Protein AF-A0A821QQC8-F1 (afdb_monomer)

Sequence (78 aa):
MDELQKLKVKNIPVCTFYLEDGAKNNFQISAKETSGRCERLDINSSQGAESLTHFVTEEILRKTAGDQGNAVVELYRR

Foldseek 3Di:
DDVLVVCQVVLNADEEEAQDCVCQVVRCVSRVSSVHYYYYADPVDPCRVVVVVLRVVLVCQLVVVPPCSVVVNVVVVD

Radius of gyration: 13.92 Å; Cα contacts (8 Å, |Δi|>4): 82; chains: 1; bounding box: 30×42×30 Å

Nearest PDB structures (foldseek):
  5nd8-assembly1_b  TM=3.824E-01  e=8.743E-01  Staphylococcus aureus subsp. aureus NCTC 8325
  6h1b-assembly4_D  TM=2.814E-01  e=6.282E+00  Marinactinospora thermotolerans
  6sq8-assembly1_A  TM=2.787E-01  e=6.282E+00  Marinactinospora thermotolerans
  6h1b-assembly1_A  TM=2.812E-01  e=7.164E+00  Marinactinospora thermotolerans
  6h1b-assembly3_C  TM=2.779E-01  e=9.319E+00  Marinactinospora thermotolerans

pLDDT: mean 89.99, std 5.58, range [52.72, 95.44]

Solvent-accessible surface area (backbone atoms only — not comparable to full-atom values): 4410 Å² total; per-residue (Å²): 133,63,66,69,60,54,32,35,77,68,70,43,57,37,72,35,73,31,79,54,76,91,52,38,68,65,35,41,50,54,4,59,72,25,72,32,47,58,48,81,44,47,84,87,44,81,61,26,62,52,48,54,50,50,55,54,48,42,52,49,37,36,64,72,49,54,96,44,6,67,62,52,34,59,58,72,74,106

Mean predicted aligned error: 4.75 Å

Secondary structure (DSSP, 8-state):
--HHHHHHHTT----EEESSGGGHHHHHHHHHHTT--EEE--TTSHHHHHHHHHHHHHHHHHHHSGGGHHHHHHHHT-

Structure (mmCIF, N/CA/C/O backbone):
data_AF-A0A821QQC8-F1
#
_entry.id   AF-A0A821QQC8-F1
#
loop_
_atom_site.group_PDB
_atom_site.id
_atom_site.type_symbol
_atom_site.label_atom_id
_atom_site.label_alt_id
_atom_site.label_comp_id
_atom_site.label_asym_id
_atom_site.label_entity_id
_atom_site.label_seq_id
_atom_site.pdbx_PDB_ins_code
_atom_site.Cartn_x
_atom_site.Cartn_y
_atom_site.Cartn_z
_atom_site.occupancy
_atom_site.B_iso_or_equiv
_atom_site.auth_seq_id
_atom_site.auth_comp_id
_atom_site.auth_asym_id
_atom_site.auth_atom_id
_atom_site.pdbx_PDB_model_num
ATOM 1 N N . MET A 1 1 ? -0.650 25.319 3.602 1.00 52.72 1 MET A N 1
ATOM 2 C CA . MET A 1 1 ? -0.766 23.960 4.173 1.00 52.72 1 MET A CA 1
ATOM 3 C C . MET A 1 1 ? -0.475 22.966 3.072 1.00 52.72 1 MET A C 1
ATOM 5 O O . MET A 1 1 ? -1.128 23.044 2.038 1.00 52.72 1 MET A O 1
ATOM 9 N N . ASP A 1 2 ? 0.501 22.095 3.303 1.00 87.62 2 ASP A N 1
ATOM 10 C CA . ASP A 1 2 ? 0.815 20.943 2.456 1.00 87.62 2 ASP A CA 1
ATOM 11 C C . ASP A 1 2 ? -0.383 19.969 2.416 1.00 87.62 2 ASP A C 1
ATOM 13 O O . ASP A 1 2 ? -1.086 19.811 3.419 1.00 87.62 2 ASP A O 1
ATOM 17 N N . GLU A 1 3 ? -0.656 19.356 1.265 1.00 92.31 3 GLU A N 1
ATOM 18 C CA . GLU A 1 3 ? -1.769 18.416 1.081 1.00 92.31 3 GLU A CA 1
ATOM 19 C C . GLU A 1 3 ? -1.596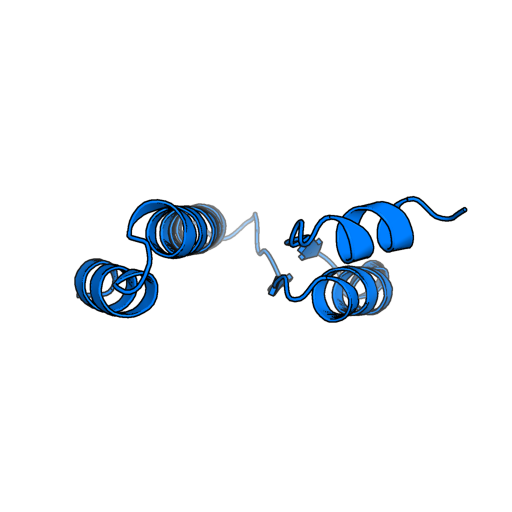 17.166 1.951 1.00 92.31 3 GLU A C 1
ATOM 21 O O . GLU A 1 3 ? -2.562 16.692 2.549 1.00 92.31 3 GLU A O 1
ATOM 26 N N . LEU A 1 4 ? -0.354 16.701 2.132 1.00 91.94 4 LEU A N 1
ATOM 27 C CA . LEU A 1 4 ? -0.048 15.536 2.964 1.00 91.94 4 LEU A CA 1
ATOM 28 C C . LEU A 1 4 ? -0.516 15.723 4.416 1.00 91.94 4 LEU A C 1
ATOM 30 O O . LEU A 1 4 ? -1.081 14.813 5.026 1.00 91.94 4 LEU A O 1
ATOM 34 N N . GLN A 1 5 ? -0.372 16.939 4.950 1.00 93.62 5 GLN A N 1
ATOM 35 C CA . GLN A 1 5 ? -0.844 17.277 6.293 1.00 93.62 5 GLN A CA 1
ATOM 36 C C . GLN A 1 5 ? -2.373 17.243 6.391 1.00 93.62 5 GLN A C 1
ATOM 38 O O . GLN A 1 5 ? -2.914 16.815 7.411 1.00 93.62 5 GLN A O 1
ATOM 43 N N . LYS A 1 6 ? -3.094 17.639 5.334 1.00 95.19 6 LYS A N 1
ATOM 44 C CA . LYS A 1 6 ? -4.562 17.546 5.316 1.00 95.19 6 LYS A CA 1
ATOM 45 C C . LYS A 1 6 ? -5.024 16.091 5.315 1.00 95.19 6 LYS A 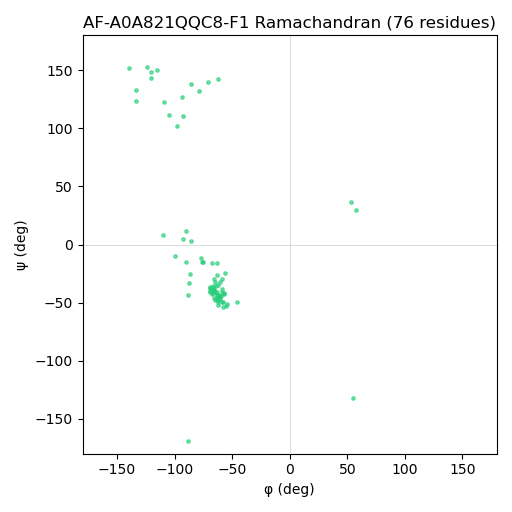C 1
ATOM 47 O O . LYS A 1 6 ? -5.958 15.759 6.044 1.00 95.19 6 LYS A O 1
ATOM 52 N N . LEU A 1 7 ? -4.365 15.231 4.534 1.00 94.38 7 LEU A N 1
ATOM 53 C CA . LEU A 1 7 ? -4.658 13.794 4.485 1.00 94.38 7 LEU A CA 1
ATOM 54 C C . LEU A 1 7 ? -4.422 13.137 5.847 1.00 94.38 7 LEU A C 1
ATOM 56 O O . LEU A 1 7 ? -5.289 12.416 6.340 1.00 94.38 7 LEU A O 1
ATOM 60 N N . LYS A 1 8 ? -3.312 13.486 6.504 1.00 93.94 8 LYS A N 1
ATOM 61 C CA . LYS A 1 8 ? -2.995 13.036 7.862 1.00 93.94 8 LYS A CA 1
ATOM 62 C C . LYS A 1 8 ? -4.069 13.434 8.877 1.00 93.94 8 LYS A C 1
ATOM 64 O O . LYS A 1 8 ? -4.554 12.577 9.604 1.00 93.94 8 LYS A O 1
ATOM 69 N N . VAL A 1 9 ? -4.487 14.704 8.904 1.00 94.88 9 VAL A N 1
ATOM 70 C CA . VAL A 1 9 ? -5.544 15.186 9.822 1.00 94.88 9 VAL A CA 1
ATOM 71 C C . VAL A 1 9 ? -6.877 14.468 9.590 1.00 94.88 9 VAL A C 1
ATOM 73 O O . VAL A 1 9 ? -7.634 14.250 10.532 1.00 94.88 9 VAL A O 1
ATOM 76 N N . LYS A 1 10 ? -7.165 14.073 8.347 1.00 93.75 10 LYS A N 1
ATOM 77 C CA . LYS A 1 10 ? -8.375 13.322 7.987 1.00 93.75 10 LYS A CA 1
ATOM 78 C C . LYS A 1 10 ? -8.246 11.805 8.164 1.00 93.75 10 LYS A C 1
ATOM 80 O O . LYS A 1 10 ? -9.192 11.098 7.829 1.00 93.75 10 LYS A O 1
ATOM 85 N N . ASN A 1 11 ? -7.116 11.302 8.669 1.00 90.31 11 ASN A N 1
ATOM 86 C CA . ASN A 1 11 ? -6.814 9.870 8.760 1.00 90.31 11 ASN A CA 1
ATOM 87 C C . ASN A 1 11 ? -6.972 9.132 7.415 1.00 90.31 11 ASN A C 1
ATOM 89 O O . ASN A 1 11 ? -7.431 7.988 7.372 1.00 90.31 11 ASN A O 1
ATOM 93 N N . ILE A 1 12 ? -6.609 9.793 6.310 1.00 90.12 12 ILE A N 1
ATOM 94 C CA . ILE A 1 12 ? -6.619 9.205 4.968 1.00 90.12 12 ILE A CA 1
ATOM 95 C C . ILE A 1 12 ? -5.219 8.639 4.691 1.00 90.12 12 ILE A C 1
ATOM 97 O O . ILE A 1 12 ? -4.281 9.427 4.542 1.00 90.12 12 ILE A O 1
ATOM 101 N N . PRO A 1 13 ? -5.054 7.306 4.619 1.00 90.00 13 PRO A N 1
ATOM 102 C CA . PRO A 1 13 ? -3.763 6.699 4.326 1.00 90.00 13 PRO A CA 1
ATOM 103 C C . PRO A 1 13 ? -3.362 6.926 2.867 1.00 90.00 13 PRO A C 1
ATOM 105 O O . PRO A 1 13 ? -4.186 6.811 1.959 1.00 90.00 13 PRO A O 1
ATOM 108 N N . VAL A 1 14 ? -2.079 7.207 2.639 1.00 92.00 14 VAL A N 1
ATOM 109 C CA . VAL A 1 14 ? -1.491 7.318 1.300 1.00 92.00 14 VAL A CA 1
ATOM 110 C C . VAL A 1 14 ? -0.659 6.074 1.026 1.00 92.00 14 VAL A C 1
ATOM 112 O O . VAL A 1 14 ? 0.388 5.873 1.636 1.00 92.00 14 VAL A O 1
ATOM 115 N N . CYS A 1 15 ? -1.109 5.242 0.092 1.00 91.25 15 CYS A N 1
ATOM 116 C CA . CYS A 1 15 ? -0.326 4.115 -0.404 1.00 91.25 15 CYS A CA 1
ATOM 117 C C . CYS A 1 15 ? 0.443 4.534 -1.660 1.00 91.25 15 CYS A C 1
ATOM 119 O O . CYS A 1 15 ? -0.148 5.062 -2.602 1.00 91.25 15 CYS A O 1
ATOM 121 N N . THR A 1 16 ? 1.753 4.314 -1.673 1.00 92.38 16 THR A N 1
ATOM 122 C CA . THR A 1 16 ? 2.656 4.709 -2.756 1.00 92.38 16 THR A CA 1
ATOM 123 C C . THR A 1 16 ? 3.371 3.497 -3.347 1.00 92.38 16 THR A C 1
ATOM 125 O O . THR A 1 16 ? 3.658 2.517 -2.662 1.00 92.38 16 THR A O 1
ATOM 128 N N . PHE A 1 17 ? 3.676 3.574 -4.641 1.00 91.56 17 PHE A N 1
ATOM 129 C CA . PHE A 1 17 ? 4.409 2.541 -5.365 1.00 91.56 17 PHE A CA 1
ATOM 130 C C . PHE A 1 17 ? 5.502 3.199 -6.198 1.00 91.56 17 PHE A C 1
ATOM 132 O O . PHE A 1 17 ? 5.226 4.183 -6.883 1.00 91.56 17 PHE A O 1
ATOM 139 N N . TYR A 1 18 ? 6.727 2.680 -6.150 1.00 92.12 18 TYR A N 1
ATOM 140 C CA . TYR A 1 18 ? 7.845 3.191 -6.950 1.00 92.12 18 TYR A CA 1
ATOM 141 C C . TYR A 1 18 ? 8.421 2.116 -7.873 1.00 92.12 18 TYR A C 1
ATOM 143 O O . TYR A 1 18 ? 8.518 0.952 -7.497 1.00 92.12 18 TYR A O 1
ATOM 151 N N . LEU A 1 19 ? 8.830 2.526 -9.075 1.00 89.94 19 LEU A N 1
ATOM 152 C CA . LEU A 1 19 ? 9.520 1.660 -10.042 1.00 89.94 19 LEU A CA 1
ATOM 153 C C . LEU A 1 19 ? 11.038 1.684 -9.816 1.00 89.94 19 LEU A C 1
ATOM 155 O O . LEU A 1 19 ? 11.700 0.648 -9.786 1.00 89.94 19 LEU A O 1
ATOM 159 N N . GLU A 1 20 ? 11.561 2.890 -9.587 1.00 89.81 20 GLU A N 1
ATOM 160 C CA . GLU A 1 20 ? 12.982 3.183 -9.424 1.00 89.81 20 GLU A CA 1
ATOM 161 C C . GLU A 1 20 ? 13.249 3.883 -8.090 1.00 89.81 20 GLU A C 1
ATOM 163 O O . GLU A 1 20 ? 12.403 4.614 -7.562 1.00 89.81 20 GLU A O 1
ATOM 168 N N . ASP A 1 21 ? 14.457 3.706 -7.553 1.00 93.12 21 ASP A N 1
ATOM 169 C CA . ASP A 1 21 ? 14.807 4.187 -6.211 1.00 93.12 21 ASP A CA 1
ATOM 170 C C . ASP A 1 21 ? 14.854 5.723 -6.099 1.00 93.12 21 ASP A C 1
ATOM 172 O O . ASP A 1 21 ? 14.771 6.263 -4.995 1.00 93.12 21 ASP A O 1
ATOM 176 N N . GLY A 1 22 ? 14.902 6.446 -7.225 1.00 93.62 22 GLY A N 1
ATOM 177 C CA . GLY A 1 22 ? 14.923 7.913 -7.246 1.00 93.62 22 GLY A CA 1
ATOM 178 C C . GLY A 1 22 ? 13.716 8.572 -6.563 1.00 93.62 22 GLY A C 1
ATOM 179 O O . GLY A 1 22 ? 13.854 9.651 -5.991 1.00 93.62 22 GLY A O 1
ATOM 180 N N . ALA A 1 23 ? 12.549 7.918 -6.564 1.00 88.62 23 ALA A N 1
ATOM 181 C CA . ALA A 1 23 ? 11.334 8.418 -5.907 1.00 88.62 23 ALA A CA 1
ATOM 182 C C . ALA A 1 23 ? 11.064 7.778 -4.531 1.00 88.62 23 ALA A C 1
ATOM 184 O O . ALA A 1 23 ? 10.198 8.249 -3.788 1.00 88.62 23 ALA A O 1
ATOM 185 N N . LYS A 1 24 ? 11.809 6.723 -4.172 1.00 94.19 24 LYS A N 1
ATOM 186 C CA . LYS A 1 24 ? 11.547 5.871 -3.004 1.00 94.19 24 LYS A CA 1
ATOM 187 C C . LYS A 1 24 ? 11.436 6.663 -1.707 1.00 94.19 24 LYS A C 1
ATOM 189 O O . LYS A 1 24 ? 10.455 6.511 -0.987 1.00 94.19 24 LYS A O 1
ATOM 194 N N . ASN A 1 25 ? 12.412 7.524 -1.420 1.00 95.44 25 ASN A N 1
ATOM 195 C CA . ASN A 1 25 ? 12.458 8.255 -0.150 1.00 95.44 25 ASN A CA 1
ATOM 196 C C . ASN A 1 25 ? 11.232 9.157 0.034 1.00 95.44 25 ASN A C 1
ATOM 198 O O . ASN A 1 25 ? 10.601 9.128 1.089 1.00 95.44 25 ASN A O 1
ATOM 202 N N . ASN A 1 26 ? 10.849 9.902 -1.005 1.00 93.44 26 ASN A N 1
ATOM 203 C CA . ASN A 1 26 ? 9.681 10.781 -0.949 1.00 93.44 26 ASN A CA 1
ATOM 204 C C . ASN A 1 26 ? 8.396 9.969 -0.739 1.00 93.44 26 ASN A C 1
ATOM 206 O O . ASN A 1 26 ? 7.582 10.300 0.118 1.00 93.44 26 ASN A O 1
ATOM 210 N N . PHE A 1 27 ? 8.250 8.854 -1.456 1.00 95.31 27 PHE A N 1
ATOM 211 C CA . PHE A 1 27 ? 7.090 7.971 -1.333 1.00 95.31 27 PHE A CA 1
ATOM 212 C C . PHE A 1 27 ? 7.005 7.273 0.025 1.00 95.31 27 PHE A C 1
ATOM 214 O O . PHE A 1 27 ? 5.909 7.142 0.574 1.00 95.31 27 PHE A O 1
ATOM 221 N N . GLN A 1 28 ? 8.142 6.868 0.593 1.00 95.12 28 GLN A N 1
ATOM 222 C CA . GLN A 1 28 ? 8.214 6.308 1.941 1.00 95.12 28 GLN A CA 1
ATOM 223 C C . GLN A 1 28 ? 7.820 7.337 3.003 1.00 95.12 28 GLN A C 1
ATOM 225 O O . GLN A 1 28 ? 7.093 6.987 3.931 1.00 95.12 28 GLN A O 1
ATOM 230 N N . ILE A 1 29 ? 8.248 8.596 2.864 1.00 94.25 29 ILE A N 1
ATOM 231 C CA . ILE A 1 29 ? 7.855 9.678 3.777 1.00 94.25 29 ILE A CA 1
ATOM 232 C C . ILE A 1 29 ? 6.339 9.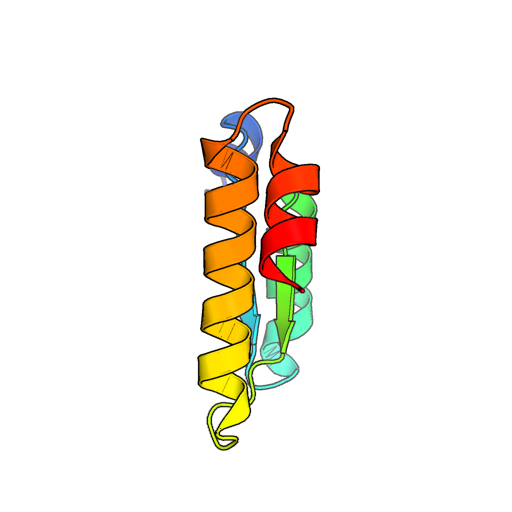892 3.717 1.00 94.25 29 ILE A C 1
ATOM 234 O O . ILE A 1 29 ? 5.679 9.820 4.754 1.00 94.25 29 ILE A O 1
ATOM 238 N N . SER A 1 30 ? 5.767 10.066 2.520 1.00 93.06 30 SER A N 1
ATOM 239 C CA . SER A 1 30 ? 4.326 10.307 2.359 1.00 93.06 30 SER A CA 1
ATOM 240 C C . SER A 1 30 ? 3.463 9.175 2.924 1.00 93.06 30 SER A C 1
ATOM 242 O O . SER A 1 30 ? 2.488 9.427 3.638 1.00 93.06 30 SER A O 1
ATOM 244 N N . ALA A 1 31 ? 3.840 7.924 2.654 1.00 94.00 31 ALA A N 1
ATOM 245 C CA . ALA A 1 31 ? 3.124 6.773 3.187 1.00 94.00 31 ALA A CA 1
ATOM 246 C C . ALA A 1 31 ? 3.240 6.688 4.713 1.00 94.00 31 ALA A C 1
ATOM 248 O O . ALA A 1 31 ? 2.237 6.543 5.412 1.00 94.00 31 ALA A O 1
ATOM 249 N N . LYS A 1 32 ? 4.450 6.857 5.260 1.00 93.50 32 LYS A N 1
ATOM 250 C CA . LYS A 1 32 ? 4.690 6.768 6.704 1.00 93.50 32 LYS A CA 1
ATOM 251 C C . LYS A 1 32 ? 3.939 7.845 7.486 1.00 93.50 32 LYS A C 1
ATOM 253 O O . LYS A 1 32 ? 3.383 7.546 8.541 1.00 93.50 32 LYS A O 1
ATOM 258 N N . GLU A 1 33 ? 3.892 9.078 6.983 1.00 94.25 33 GLU A N 1
ATOM 259 C CA . GLU A 1 33 ? 3.204 10.185 7.662 1.00 94.25 33 GLU A CA 1
ATOM 260 C C . GLU A 1 33 ? 1.694 9.980 7.811 1.00 94.25 33 GLU A C 1
ATOM 262 O O . GLU A 1 33 ? 1.095 10.525 8.741 1.00 94.25 33 GLU A O 1
ATOM 267 N N . THR A 1 34 ? 1.095 9.192 6.919 1.00 92.94 34 THR A N 1
ATOM 268 C CA . THR A 1 34 ? -0.352 8.946 6.849 1.00 92.94 34 THR A CA 1
ATOM 269 C C . THR A 1 34 ? -0.736 7.522 7.253 1.00 92.94 34 THR A C 1
ATOM 271 O O . THR A 1 34 ? -1.893 7.134 7.116 1.00 92.94 34 THR A O 1
ATOM 274 N N . SER A 1 35 ? 0.221 6.737 7.76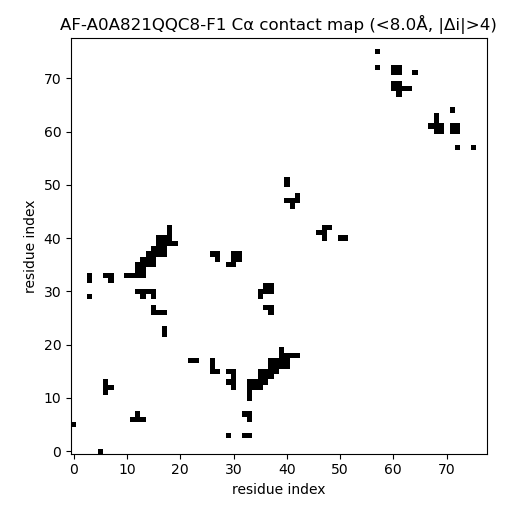4 1.00 90.25 35 SER A N 1
ATOM 275 C CA . SER A 1 35 ? 0.031 5.313 8.084 1.00 90.25 35 SER A CA 1
ATOM 276 C C . SER A 1 35 ? -0.410 4.459 6.882 1.00 90.25 35 SER A C 1
ATOM 278 O O . SER A 1 35 ? -1.110 3.463 7.050 1.00 90.25 35 SER A O 1
ATOM 280 N N . GLY A 1 36 ? -0.006 4.850 5.671 1.00 89.50 36 GLY A N 1
ATOM 281 C CA . GLY A 1 36 ? -0.129 4.045 4.459 1.00 89.50 36 GLY A CA 1
ATOM 282 C C . GLY A 1 36 ? 1.079 3.130 4.223 1.00 89.50 36 GLY A C 1
ATOM 283 O O . GLY A 1 36 ? 1.938 2.957 5.090 1.00 89.50 36 GLY A O 1
ATOM 284 N N . ARG A 1 37 ? 1.150 2.530 3.029 1.00 90.00 37 ARG A N 1
ATOM 285 C CA . ARG A 1 37 ? 2.210 1.585 2.620 1.00 90.00 37 ARG A CA 1
ATOM 286 C C . ARG A 1 37 ? 3.035 2.152 1.466 1.00 90.00 37 ARG A C 1
ATOM 288 O O . ARG A 1 37 ? 2.512 2.914 0.663 1.00 90.00 37 ARG A O 1
ATOM 295 N N . CYS A 1 38 ? 4.307 1.780 1.380 1.00 92.00 38 CYS A N 1
ATOM 296 C CA . CYS A 1 38 ? 5.186 2.151 0.272 1.00 92.00 38 CYS A CA 1
ATOM 297 C C . CYS A 1 38 ? 5.946 0.917 -0.198 1.00 92.00 38 CYS A C 1
ATOM 299 O O . CYS A 1 38 ? 6.630 0.292 0.611 1.00 92.00 38 CYS A O 1
ATOM 301 N N . GLU A 1 39 ? 5.824 0.579 -1.479 1.00 90.31 39 GLU A N 1
ATOM 302 C CA . GLU A 1 39 ? 6.337 -0.679 -2.028 1.00 90.31 39 GLU A CA 1
ATOM 303 C C . GLU A 1 39 ? 6.977 -0.480 -3.401 1.00 90.31 39 GLU A C 1
ATOM 305 O O . GLU A 1 39 ? 6.593 0.411 -4.166 1.00 90.31 39 GLU A O 1
ATOM 310 N N . ARG A 1 40 ? 7.951 -1.333 -3.736 1.00 90.69 40 ARG A N 1
ATOM 311 C CA . ARG A 1 40 ? 8.509 -1.374 -5.091 1.00 90.69 40 ARG A CA 1
ATOM 312 C C . ARG A 1 40 ? 7.552 -2.140 -5.997 1.00 90.69 40 ARG A C 1
ATOM 314 O O . ARG A 1 40 ? 7.135 -3.242 -5.654 1.00 90.69 40 ARG A O 1
ATOM 321 N N . LEU A 1 41 ? 7.249 -1.581 -7.162 1.00 88.50 41 LEU A N 1
ATOM 322 C CA . LEU A 1 41 ? 6.449 -2.242 -8.182 1.00 88.50 41 LEU A CA 1
ATOM 323 C C . LEU A 1 41 ? 7.336 -2.612 -9.370 1.00 88.50 41 LEU A C 1
ATOM 325 O O . LEU A 1 41 ? 7.960 -1.746 -9.979 1.00 88.50 41 LEU A O 1
ATOM 329 N N . ASP A 1 42 ? 7.364 -3.896 -9.709 1.00 85.69 42 ASP A N 1
ATOM 330 C CA . ASP A 1 42 ? 7.954 -4.371 -10.957 1.00 85.69 42 ASP A CA 1
ATOM 331 C C . ASP A 1 42 ? 6.848 -4.576 -11.995 1.00 85.69 42 ASP A C 1
ATOM 333 O O . ASP A 1 42 ? 6.117 -5.562 -11.956 1.00 85.69 42 ASP A O 1
ATOM 337 N N . ILE A 1 43 ? 6.716 -3.626 -12.919 1.00 83.75 43 ILE A N 1
ATOM 338 C CA . ILE A 1 43 ? 5.692 -3.653 -13.974 1.00 83.75 43 ILE A CA 1
ATOM 339 C C . ILE A 1 43 ? 6.012 -4.623 -15.116 1.00 83.75 43 ILE A C 1
ATOM 341 O O . ILE A 1 43 ? 5.130 -4.921 -15.915 1.00 83.75 43 ILE A O 1
ATOM 345 N N . ASN A 1 44 ? 7.259 -5.089 -15.218 1.00 86.06 44 ASN A N 1
ATOM 346 C CA . ASN A 1 44 ? 7.673 -6.025 -16.264 1.00 86.06 44 ASN A CA 1
ATOM 347 C C . ASN A 1 44 ? 7.488 -7.481 -15.825 1.00 86.06 44 ASN A C 1
ATOM 349 O O . ASN A 1 44 ? 7.508 -8.390 -16.655 1.00 86.06 44 ASN A O 1
ATOM 353 N N . SER A 1 45 ? 7.291 -7.705 -14.528 1.00 83.44 45 SER A N 1
ATOM 354 C CA . SER A 1 45 ? 6.925 -8.998 -13.975 1.00 83.44 45 SER A CA 1
ATOM 355 C C . SER A 1 45 ? 5.411 -9.197 -14.024 1.00 83.44 45 SER A C 1
ATOM 357 O O . SER A 1 45 ? 4.634 -8.315 -13.651 1.00 83.44 45 SER A O 1
ATOM 359 N N . SER A 1 46 ? 4.974 -10.404 -14.388 1.00 78.62 46 SER A N 1
ATOM 360 C CA . SER A 1 46 ? 3.577 -10.823 -14.218 1.00 78.62 46 SER A CA 1
ATOM 361 C C . SER A 1 46 ? 3.106 -10.709 -12.759 1.00 78.62 46 SER A C 1
ATOM 363 O O . SER A 1 46 ? 1.920 -10.499 -12.514 1.00 78.62 46 SER A O 1
ATOM 365 N N . GLN A 1 47 ? 4.033 -10.761 -11.796 1.00 81.31 47 GLN A N 1
ATOM 366 C CA . GLN A 1 47 ? 3.759 -10.618 -10.363 1.00 81.31 47 GLN A CA 1
ATOM 367 C C . GLN A 1 47 ? 3.479 -9.170 -9.941 1.00 81.31 47 GLN A C 1
ATOM 369 O O . GLN A 1 47 ? 2.965 -8.947 -8.846 1.00 81.31 47 GLN A O 1
ATOM 374 N N . GLY A 1 48 ? 3.795 -8.167 -10.769 1.00 81.50 48 GLY A N 1
ATOM 375 C CA . GLY A 1 48 ? 3.549 -6.762 -10.434 1.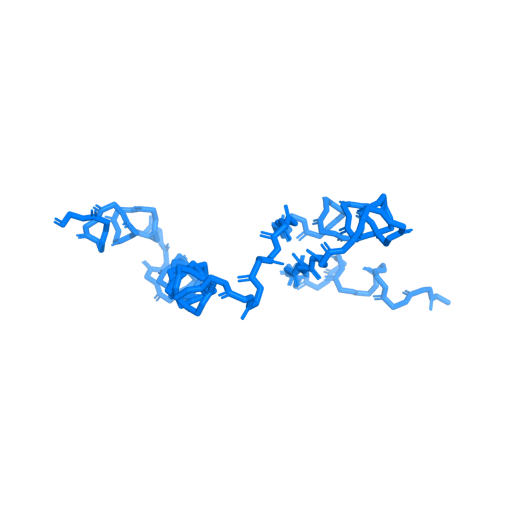00 81.50 48 GLY A CA 1
ATOM 376 C C . GLY A 1 48 ? 2.062 -6.446 -10.304 1.00 81.50 48 GLY A C 1
ATOM 377 O O . GLY A 1 48 ? 1.623 -5.862 -9.311 1.00 81.50 48 GLY A O 1
ATOM 378 N N . ALA A 1 49 ? 1.271 -6.884 -11.286 1.00 83.12 49 ALA A N 1
ATOM 379 C CA . ALA A 1 49 ? -0.181 -6.704 -11.286 1.00 83.12 49 ALA A CA 1
ATOM 380 C C . ALA A 1 49 ? -0.853 -7.486 -10.146 1.00 83.12 49 ALA A C 1
ATOM 382 O O . ALA A 1 49 ? -1.762 -6.974 -9.488 1.00 83.12 49 ALA A O 1
ATOM 383 N N . GLU A 1 50 ? -0.372 -8.700 -9.882 1.00 86.31 50 GLU A N 1
ATOM 384 C CA . GLU A 1 50 ? -0.820 -9.533 -8.765 1.00 86.31 50 GLU A CA 1
ATOM 385 C C . GLU A 1 50 ? -0.521 -8.858 -7.421 1.00 86.31 50 GLU A C 1
ATOM 387 O O . GLU A 1 50 ? -1.430 -8.663 -6.615 1.00 86.31 50 GLU A O 1
ATOM 392 N N . SER A 1 51 ? 0.711 -8.382 -7.220 1.00 84.19 51 SER A N 1
ATOM 393 C CA . SER A 1 51 ? 1.113 -7.653 -6.014 1.00 84.19 51 SER A CA 1
ATOM 394 C C . SER A 1 51 ? 0.204 -6.451 -5.784 1.00 84.19 51 SER A C 1
ATOM 396 O O . SER A 1 51 ? -0.400 -6.337 -4.720 1.00 84.19 51 SER A O 1
ATOM 398 N N . LEU A 1 52 ? 0.032 -5.586 -6.791 1.00 86.50 52 LEU A N 1
ATOM 399 C CA . LEU A 1 52 ? -0.839 -4.414 -6.685 1.00 86.50 52 LEU A CA 1
ATOM 400 C C . LEU A 1 52 ? -2.280 -4.805 -6.321 1.00 86.50 52 LEU A C 1
ATOM 402 O O . LEU A 1 52 ? -2.894 -4.166 -5.465 1.00 86.50 52 LEU A O 1
ATOM 406 N N . THR A 1 53 ? -2.793 -5.880 -6.922 1.00 88.94 53 THR A N 1
ATOM 407 C CA . THR A 1 53 ? -4.130 -6.411 -6.629 1.00 88.94 53 THR A CA 1
ATOM 408 C C . THR A 1 53 ? -4.239 -6.862 -5.177 1.00 88.94 53 THR A C 1
ATOM 410 O O . THR A 1 53 ? -5.179 -6.453 -4.494 1.00 88.94 53 THR A O 1
ATOM 413 N N . HIS A 1 54 ? -3.273 -7.630 -4.662 1.00 89.62 54 HIS A N 1
ATOM 414 C CA . HIS A 1 54 ? -3.244 -8.011 -3.250 1.00 89.62 54 HIS A CA 1
ATOM 415 C C . HIS A 1 54 ? -3.158 -6.786 -2.339 1.00 89.62 54 HIS A C 1
ATOM 417 O O . HIS A 1 54 ? -3.956 -6.676 -1.415 1.00 89.62 54 HIS A O 1
ATOM 423 N N . PHE A 1 55 ? -2.269 -5.829 -2.613 1.00 86.62 55 PHE A N 1
ATOM 424 C CA . PHE A 1 55 ? -2.120 -4.628 -1.786 1.00 86.62 55 PHE A CA 1
ATOM 425 C C . PHE A 1 55 ? -3.418 -3.830 -1.665 1.00 86.62 55 PHE A C 1
ATOM 427 O O . PHE A 1 55 ? -3.824 -3.476 -0.555 1.00 86.62 55 PHE A O 1
ATOM 434 N N . VAL A 1 56 ? -4.073 -3.556 -2.795 1.00 87.62 56 VAL A N 1
ATOM 435 C CA . VAL A 1 56 ? -5.331 -2.802 -2.819 1.00 87.62 56 VAL A CA 1
ATOM 436 C C . VAL A 1 56 ? -6.450 -3.605 -2.157 1.00 87.62 56 VAL A C 1
ATOM 438 O O . VAL A 1 56 ? -7.194 -3.055 -1.347 1.00 87.62 56 VAL A O 1
ATOM 441 N N . THR A 1 57 ? -6.540 -4.907 -2.436 1.00 91.75 57 THR A N 1
ATOM 442 C CA . THR A 1 57 ? -7.571 -5.781 -1.860 1.00 91.75 57 THR A CA 1
ATOM 443 C C . THR A 1 57 ? -7.431 -5.871 -0.345 1.00 91.75 57 THR A C 1
ATOM 445 O O . THR A 1 57 ? -8.406 -5.673 0.372 1.00 91.75 57 THR A O 1
ATOM 448 N N . GLU A 1 58 ? -6.219 -6.079 0.168 1.00 92.00 58 GLU A N 1
ATOM 449 C CA . GLU A 1 58 ? -5.961 -6.115 1.606 1.00 92.00 58 GLU A CA 1
ATOM 450 C C . GLU A 1 58 ? -6.354 -4.811 2.305 1.00 92.00 58 GLU A C 1
ATOM 452 O O . GLU A 1 58 ? -6.901 -4.847 3.406 1.00 92.00 58 GLU A O 1
ATOM 457 N N . GLU A 1 59 ? -6.074 -3.656 1.695 1.00 87.75 59 GLU A N 1
ATOM 458 C CA . GLU A 1 59 ? -6.440 -2.364 2.278 1.00 87.75 59 GLU A CA 1
ATOM 459 C C . GLU A 1 59 ? -7.957 -2.151 2.273 1.00 87.75 59 GLU A C 1
ATOM 461 O O . GLU A 1 59 ? -8.509 -1.710 3.281 1.00 87.75 59 GLU A O 1
ATOM 466 N N . ILE A 1 60 ? -8.646 -2.536 1.193 1.00 88.75 60 ILE A N 1
ATOM 467 C CA . ILE A 1 60 ? -10.112 -2.513 1.1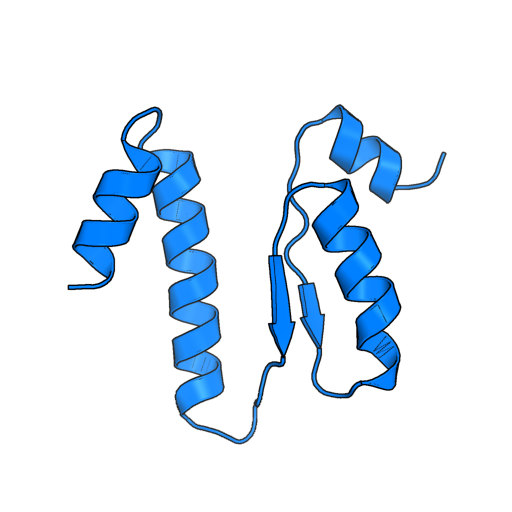36 1.00 88.75 60 ILE A CA 1
ATOM 468 C C . ILE A 1 60 ? -10.683 -3.386 2.253 1.00 88.75 60 ILE A C 1
ATOM 470 O O . ILE A 1 60 ? -11.439 -2.882 3.079 1.00 88.75 60 ILE A O 1
ATOM 474 N N . LEU A 1 61 ? -10.267 -4.654 2.340 1.00 91.50 61 LEU A N 1
ATOM 475 C CA . LEU A 1 61 ? -10.756 -5.595 3.352 1.00 91.50 61 LEU A CA 1
ATOM 476 C C . LEU A 1 61 ? -10.521 -5.072 4.774 1.00 91.50 61 LEU A C 1
ATOM 478 O O . LEU A 1 61 ? -11.424 -5.126 5.614 1.00 91.50 61 LEU A O 1
ATOM 482 N N . ARG A 1 62 ? -9.339 -4.499 5.033 1.00 89.88 62 ARG A N 1
ATOM 483 C CA . ARG A 1 62 ? -8.986 -3.914 6.332 1.00 89.88 62 ARG A CA 1
ATOM 484 C C . ARG A 1 62 ? -9.889 -2.741 6.713 1.00 89.88 62 ARG A C 1
ATOM 486 O O . ARG A 1 62 ? -10.176 -2.566 7.893 1.00 89.88 62 ARG A O 1
ATOM 493 N N . LYS A 1 63 ? -10.334 -1.944 5.738 1.00 86.50 63 LYS A N 1
ATOM 494 C CA . LYS A 1 63 ? -11.190 -0.768 5.964 1.00 86.50 63 LYS A CA 1
ATOM 495 C C . LYS A 1 63 ? -12.680 -1.104 5.988 1.00 86.50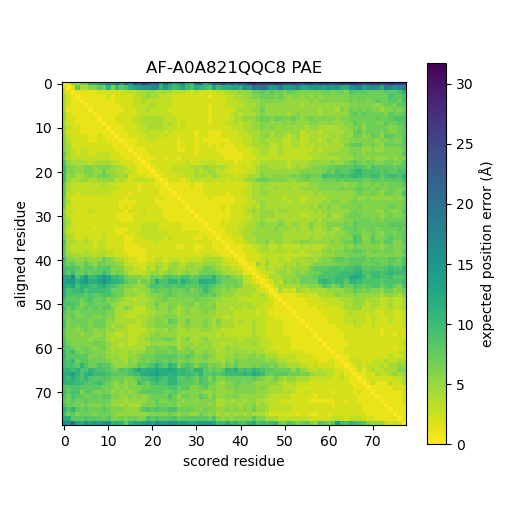 63 LYS A C 1
ATOM 497 O O . LYS A 1 63 ? -13.421 -0.455 6.720 1.00 86.50 63 LYS A O 1
ATOM 502 N N . THR A 1 64 ? -13.132 -2.093 5.219 1.00 90.31 64 THR A N 1
ATOM 503 C CA . THR A 1 64 ? -14.561 -2.420 5.097 1.00 90.31 64 THR A CA 1
ATOM 504 C C . THR A 1 64 ? -15.061 -3.375 6.175 1.00 90.31 64 THR A C 1
ATOM 506 O O . THR A 1 64 ? -16.246 -3.349 6.488 1.00 90.31 64 THR A O 1
ATOM 509 N N . ALA A 1 65 ? -14.194 -4.209 6.759 1.00 89.38 65 ALA A N 1
ATOM 510 C CA . ALA A 1 65 ? -14.598 -5.211 7.754 1.00 89.38 65 ALA A CA 1
ATOM 511 C C . ALA A 1 65 ? -14.571 -4.712 9.217 1.00 89.38 65 ALA A C 1
ATOM 513 O O . ALA A 1 65 ? -14.683 -5.518 10.143 1.00 89.38 65 ALA A O 1
ATOM 514 N N . GLY A 1 66 ? -14.421 -3.401 9.441 1.00 87.81 66 GLY A N 1
ATOM 515 C CA . GLY A 1 66 ? -14.373 -2.809 10.782 1.00 87.81 66 GLY A CA 1
ATOM 516 C C . GLY A 1 66 ? -13.286 -3.445 11.655 1.00 87.81 66 GLY A C 1
ATOM 517 O O . GLY A 1 66 ? -12.159 -3.651 11.205 1.00 87.81 66 GLY A O 1
ATOM 518 N N . ASP A 1 67 ? -13.640 -3.822 12.884 1.00 92.06 67 ASP A N 1
ATOM 519 C CA . ASP A 1 67 ? -12.709 -4.418 13.856 1.00 92.06 67 ASP A CA 1
ATOM 520 C C . ASP A 1 67 ? -12.135 -5.778 13.412 1.00 92.06 67 ASP A C 1
ATOM 522 O O . ASP A 1 67 ? -11.126 -6.237 13.946 1.00 92.06 67 ASP A O 1
ATOM 526 N N . GLN A 1 68 ? -12.744 -6.426 12.412 1.00 92.50 68 GLN A N 1
ATOM 527 C CA . GLN A 1 68 ? -12.292 -7.709 11.860 1.00 92.50 68 GLN A CA 1
ATOM 528 C C . GLN A 1 68 ? -11.359 -7.553 10.649 1.00 92.50 68 GLN A C 1
ATOM 530 O O . GLN A 1 68 ? -10.960 -8.555 10.057 1.00 92.50 68 GLN A O 1
ATOM 535 N N . GLY A 1 69 ? -10.973 -6.324 10.283 1.00 90.62 69 GLY A N 1
ATOM 536 C CA . GLY A 1 69 ? -10.158 -6.025 9.100 1.00 90.62 69 GLY A CA 1
ATOM 537 C C . GLY A 1 69 ? -8.942 -6.933 8.918 1.00 90.62 69 GLY A C 1
ATOM 538 O O . GLY A 1 69 ? -8.750 -7.517 7.853 1.00 90.62 69 GLY A O 1
ATOM 539 N N . ASN A 1 70 ? -8.148 -7.116 9.973 1.00 90.94 70 ASN A N 1
ATOM 540 C CA . ASN A 1 70 ? -6.962 -7.972 9.906 1.00 90.94 70 ASN A CA 1
ATOM 541 C C . ASN A 1 70 ? -7.311 -9.462 9.771 1.00 90.94 70 ASN A C 1
ATOM 543 O O . ASN A 1 70 ? -6.632 -10.170 9.037 1.00 90.94 70 ASN A O 1
ATOM 547 N N . ALA A 1 71 ? -8.379 -9.938 10.416 1.00 93.81 71 ALA A N 1
ATOM 548 C CA . ALA A 1 71 ? -8.804 -11.333 10.304 1.00 93.81 71 ALA A CA 1
ATOM 549 C C . ALA A 1 71 ? -9.267 -11.672 8.877 1.00 93.81 71 ALA A C 1
ATOM 551 O O . ALA A 1 71 ? -8.942 -12.737 8.356 1.00 93.81 71 ALA A O 1
ATOM 552 N N . VAL A 1 72 ? -9.973 -10.748 8.219 1.00 94.06 72 VAL A N 1
ATOM 553 C CA . VAL A 1 72 ? -10.419 -10.921 6.828 1.00 94.06 72 VAL A CA 1
ATOM 554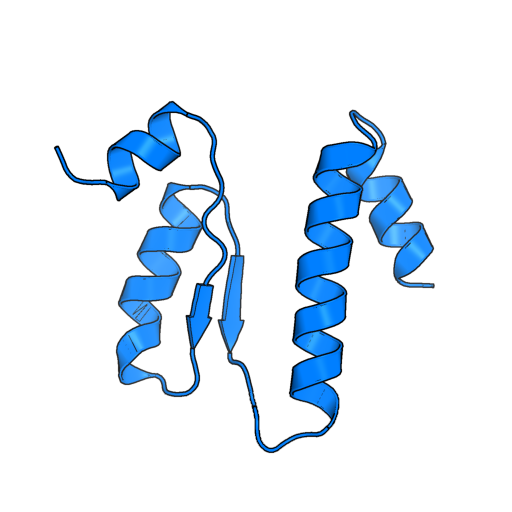 C C . VAL A 1 72 ? -9.240 -10.887 5.851 1.00 94.06 72 VAL A C 1
ATOM 556 O O . VAL A 1 72 ? -9.207 -11.676 4.910 1.00 94.06 72 VAL A O 1
ATOM 559 N N . 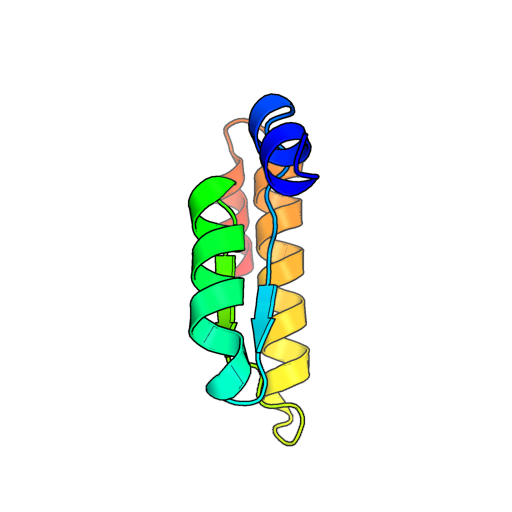VAL A 1 73 ? -8.239 -10.037 6.094 1.00 93.69 73 VAL A N 1
ATOM 560 C CA . VAL A 1 73 ? -6.989 -10.040 5.314 1.00 93.69 73 VAL A CA 1
ATOM 561 C C . VAL A 1 73 ? -6.256 -11.379 5.436 1.00 93.69 73 VAL A C 1
ATOM 563 O O . VAL A 1 73 ? -5.820 -11.927 4.428 1.00 93.69 73 VAL A O 1
ATOM 566 N N . GLU A 1 74 ? -6.158 -11.941 6.642 1.00 93.88 74 GLU A N 1
ATOM 567 C CA . GLU A 1 74 ? -5.529 -13.252 6.852 1.00 93.88 74 GLU A CA 1
ATOM 568 C C . GLU A 1 74 ? -6.297 -14.393 6.176 1.00 93.88 74 GLU A C 1
ATOM 570 O O . GLU A 1 74 ? -5.684 -15.351 5.718 1.00 93.88 74 GLU A O 1
ATOM 575 N N . LEU A 1 75 ? -7.625 -14.296 6.080 1.00 94.12 75 LEU A N 1
ATOM 576 C CA . LEU A 1 75 ? -8.433 -15.246 5.312 1.00 94.12 75 LEU A CA 1
ATOM 577 C C . LEU A 1 75 ? -8.201 -15.123 3.804 1.00 94.12 75 LEU A C 1
ATOM 579 O O . LEU A 1 75 ? -8.134 -16.142 3.133 1.00 94.12 75 LEU A O 1
ATOM 583 N N . TYR A 1 76 ? -8.060 -13.903 3.282 1.00 93.88 76 TYR A N 1
ATOM 584 C CA . TYR A 1 76 ? -7.796 -13.652 1.861 1.00 93.88 76 TYR A CA 1
ATOM 585 C C . TYR A 1 76 ? -6.422 -14.159 1.397 1.00 93.88 76 TYR A C 1
ATOM 587 O O . TYR A 1 76 ? -6.255 -14.515 0.236 1.00 93.88 76 TYR A O 1
ATOM 595 N N . ARG A 1 77 ? -5.433 -14.182 2.294 1.00 91.44 77 ARG A N 1
ATOM 596 C CA . ARG A 1 77 ? -4.071 -14.658 2.002 1.00 91.44 77 ARG A CA 1
ATOM 597 C C . ARG A 1 77 ? -3.938 -16.185 1.943 1.00 91.44 77 ARG A C 1
ATOM 599 O O . ARG A 1 77 ? -2.867 -16.660 1.573 1.00 91.44 77 ARG A O 1
ATOM 606 N N . ARG A 1 78 ? -4.961 -16.928 2.378 1.00 87.50 78 ARG A N 1
ATOM 607 C CA . ARG A 1 78 ? -4.993 -18.400 2.369 1.00 87.50 78 ARG A CA 1
ATOM 608 C C . ARG A 1 78 ? -5.440 -18.928 1.017 1.00 87.50 78 ARG A C 1
ATOM 610 O O . ARG A 1 78 ? -4.878 -19.968 0.619 1.00 87.50 78 ARG A O 1
#

Organism: NCBI:txid392032